Protein AF-A0A382EJ32-F1 (afdb_monomer_lite)

Sequence (129 aa):
MAKKPFINKHGFVEYPFLHDDRKQKNWWFYNLMEDHLKRRARQHVGPNFTRDDCEEDFKKILASTNLKFYVLLPSGMGMEFKLIGKYQTPELIEIEDPVPYITEKYGGGKFKVNIYHEGTFCGTENYKA

pLDDT: mean 78.9, std 16.35, range [40.0, 94.62]

Secondary structure (DSSP, 8-state):
-PPPPEE-TTS-EE-GGGG-GGGTT--HHHHHHHHHHHHHHHHHT-TT--HHHHHHHHHHHGGGEEEEEEEEEEETTEEEEEEEEEEEGGGGTT-S-HHHHHHHHH-SSEEEEEEEETTEEEEEEEEE-

Radius of gyration: 16.18 Å; chains: 1; bounding box: 35×29×49 Å

Structure (mmCIF, N/CA/C/O backbone):
data_AF-A0A382EJ32-F1
#
_entry.id   AF-A0A382EJ32-F1
#
loop_
_atom_site.group_PDB
_atom_site.id
_atom_site.type_symbol
_atom_site.label_atom_id
_atom_site.label_alt_id
_atom_site.label_comp_id
_atom_site.label_asym_id
_atom_site.label_entity_id
_atom_site.label_seq_id
_atom_site.pdbx_PDB_ins_code
_atom_site.Cartn_x
_atom_site.Cartn_y
_atom_site.Cartn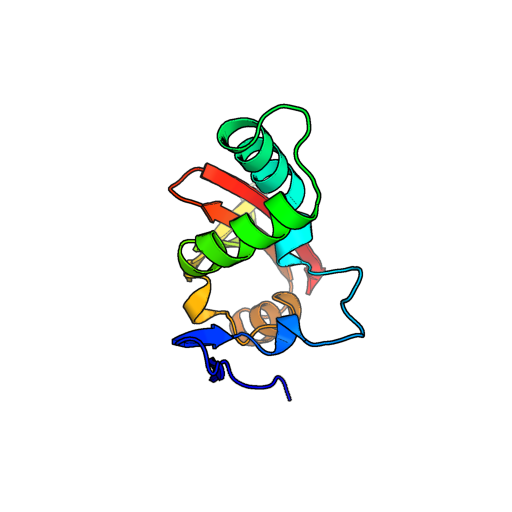_z
_atom_site.occupancy
_atom_site.B_iso_or_equiv
_atom_site.auth_seq_id
_atom_site.auth_comp_id
_atom_site.auth_asym_id
_atom_site.auth_atom_id
_atom_site.pdbx_PDB_model_num
ATOM 1 N N . MET A 1 1 ? 18.649 -9.042 7.981 1.00 41.41 1 MET A N 1
ATOM 2 C CA . MET A 1 1 ? 17.697 -10.115 7.630 1.00 41.41 1 MET A CA 1
ATOM 3 C C . MET A 1 1 ? 16.378 -9.787 8.301 1.00 41.41 1 MET A C 1
ATOM 5 O O . MET A 1 1 ? 16.355 -9.722 9.527 1.00 41.41 1 MET A O 1
ATOM 9 N N . ALA A 1 2 ? 15.339 -9.494 7.518 1.00 47.03 2 ALA A N 1
ATOM 10 C CA . ALA A 1 2 ? 13.995 -9.262 8.041 1.00 47.03 2 ALA A CA 1
ATOM 11 C C . ALA A 1 2 ? 13.488 -10.545 8.723 1.00 47.03 2 ALA A C 1
ATOM 13 O O . ALA A 1 2 ? 13.760 -11.656 8.262 1.00 47.03 2 ALA A O 1
ATOM 14 N N . LYS A 1 3 ? 12.819 -10.407 9.869 1.00 50.41 3 LYS A N 1
ATOM 15 C CA . LYS A 1 3 ? 12.246 -11.546 10.600 1.00 50.41 3 LYS A CA 1
ATOM 16 C C . LYS A 1 3 ? 10.971 -12.018 9.878 1.00 50.41 3 LYS A C 1
ATOM 18 O O . LYS A 1 3 ? 10.223 -11.194 9.357 1.00 50.41 3 LYS A O 1
ATOM 23 N N . LYS A 1 4 ? 10.703 -13.328 9.894 1.00 54.44 4 LYS A N 1
ATOM 24 C CA . LYS A 1 4 ? 9.523 -13.935 9.250 1.00 54.44 4 LYS A CA 1
ATOM 25 C C . LYS A 1 4 ? 8.229 -13.692 10.042 1.00 54.44 4 LYS A C 1
ATOM 27 O O . LYS A 1 4 ? 8.290 -13.736 11.274 1.00 54.44 4 LYS A O 1
ATOM 32 N N . PRO A 1 5 ? 7.075 -13.500 9.372 1.00 57.47 5 PRO A N 1
ATOM 33 C CA . PRO A 1 5 ? 5.761 -13.494 10.016 1.00 57.47 5 PRO A CA 1
ATOM 34 C C . PRO A 1 5 ? 5.563 -14.729 10.900 1.00 57.47 5 PRO A C 1
ATOM 36 O O . PRO A 1 5 ? 5.947 -15.833 10.509 1.00 57.47 5 PRO A O 1
ATOM 39 N N . PHE A 1 6 ? 4.970 -14.559 12.078 1.00 65.81 6 PHE A N 1
ATOM 40 C CA . PHE A 1 6 ? 4.692 -15.655 13.007 1.00 65.81 6 PHE A CA 1
ATOM 41 C C . PHE A 1 6 ? 3.283 -15.533 13.579 1.00 65.81 6 PHE A C 1
ATOM 43 O O . PHE A 1 6 ? 2.707 -14.454 13.603 1.00 65.81 6 PHE A O 1
ATOM 50 N N . ILE A 1 7 ? 2.703 -16.643 14.030 1.00 61.91 7 ILE A N 1
ATOM 51 C CA . ILE A 1 7 ? 1.408 -16.609 14.713 1.00 61.91 7 ILE A CA 1
ATOM 52 C C . ILE A 1 7 ? 1.666 -16.291 16.181 1.00 61.91 7 ILE A C 1
ATOM 54 O O . ILE A 1 7 ? 2.413 -17.008 16.852 1.00 61.91 7 ILE A O 1
ATOM 58 N N . ASN A 1 8 ? 1.076 -15.209 16.676 1.00 64.38 8 ASN A N 1
ATOM 59 C CA . ASN A 1 8 ? 1.227 -14.830 18.072 1.00 64.38 8 ASN A CA 1
ATOM 60 C C . ASN A 1 8 ? 0.388 -15.724 18.993 1.00 64.38 8 ASN A C 1
ATOM 62 O O . ASN A 1 8 ? -0.459 -16.502 18.553 1.00 64.38 8 ASN A O 1
ATOM 66 N N . LYS A 1 9 ? 0.591 -15.591 20.309 1.00 57.91 9 LYS A N 1
ATOM 67 C CA . LYS A 1 9 ? -0.131 -16.380 21.328 1.00 57.91 9 LYS A CA 1
ATOM 68 C C . LYS A 1 9 ? -1.662 -16.229 21.286 1.00 57.91 9 LYS A C 1
ATOM 70 O O . LYS A 1 9 ? -2.360 -16.980 21.957 1.00 57.91 9 LYS A O 1
ATOM 75 N N . HIS A 1 10 ? -2.170 -15.254 20.533 1.00 50.53 10 HIS A N 1
ATOM 76 C CA . HIS A 1 10 ? -3.591 -14.967 20.355 1.00 50.53 10 HIS A CA 1
ATOM 77 C C . HIS A 1 10 ? -4.145 -15.488 19.019 1.00 50.53 10 HIS A C 1
ATOM 79 O O . HIS A 1 10 ? -5.318 -15.275 18.730 1.00 50.53 10 HIS A O 1
ATOM 85 N N . GLY A 1 11 ? -3.331 -16.179 18.213 1.00 41.09 11 GLY A N 1
ATOM 86 C CA . GLY A 1 11 ? -3.755 -16.765 16.941 1.00 41.09 11 GLY A CA 1
ATOM 87 C C . GLY A 1 11 ? -3.755 -15.795 15.757 1.00 41.09 11 GLY A C 1
ATOM 88 O O . GLY A 1 11 ? -4.218 -16.166 14.682 1.00 41.09 11 GLY A O 1
ATOM 89 N N . PHE A 1 12 ? -3.227 -14.577 15.917 1.00 47.66 12 PHE A N 1
ATOM 90 C CA . PHE A 1 12 ? -3.108 -13.610 14.825 1.00 47.66 12 PHE A CA 1
ATOM 91 C C . PHE A 1 12 ? -1.748 -13.719 14.140 1.00 47.66 12 PHE A C 1
ATOM 93 O O . PHE A 1 12 ? -0.736 -13.974 14.794 1.00 47.66 12 PHE A O 1
ATOM 100 N N . VAL A 1 13 ? -1.722 -13.488 12.824 1.00 52.75 13 VAL A N 1
ATOM 101 C CA . VAL A 1 13 ? -0.464 -13.325 12.090 1.00 52.75 13 VAL A CA 1
ATOM 102 C C . VAL A 1 13 ? 0.171 -12.011 12.530 1.00 52.75 13 VAL A C 1
ATOM 104 O O . VAL A 1 13 ? -0.378 -10.931 12.324 1.00 52.75 13 VAL A O 1
ATOM 107 N N . GLU A 1 14 ? 1.323 -12.126 13.168 1.00 54.72 14 GLU A N 1
ATOM 108 C CA . GLU A 1 14 ? 2.115 -11.036 13.694 1.00 54.72 14 GLU A CA 1
ATOM 109 C C . GLU A 1 14 ? 3.336 -10.847 12.799 1.00 54.72 14 GLU A C 1
ATOM 111 O O . GLU A 1 14 ? 4.122 -11.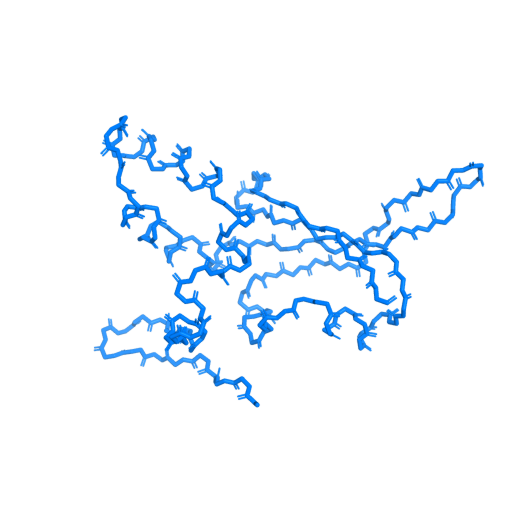762 12.531 1.00 54.72 14 GLU A O 1
ATOM 116 N N . TYR A 1 15 ? 3.448 -9.639 12.262 1.00 58.56 15 TYR A N 1
ATOM 117 C CA . TYR A 1 15 ? 4.487 -9.293 11.315 1.00 58.56 15 TYR A CA 1
ATOM 118 C C . TYR A 1 15 ? 5.643 -8.620 12.055 1.00 58.56 15 TYR A C 1
ATOM 120 O O . TYR A 1 15 ? 5.430 -7.604 12.707 1.00 58.56 15 TYR A O 1
ATOM 128 N N . PRO A 1 16 ? 6.883 -9.125 11.975 1.00 53.69 16 PRO A N 1
ATOM 129 C CA . PRO A 1 16 ? 7.977 -8.618 12.800 1.00 53.69 16 PRO A CA 1
ATOM 130 C C . PRO A 1 16 ? 8.350 -7.154 12.586 1.00 53.69 16 PRO A C 1
ATOM 132 O O . PRO A 1 16 ? 8.912 -6.543 13.491 1.00 53.69 16 PRO A O 1
ATOM 135 N N . PHE A 1 17 ? 8.018 -6.574 11.429 1.00 52.91 17 PHE A N 1
ATOM 136 C CA . PHE A 1 17 ? 8.159 -5.134 11.212 1.00 52.91 17 PHE A CA 1
ATOM 137 C C . PHE A 1 17 ? 7.213 -4.299 12.093 1.00 52.91 17 PHE A C 1
ATOM 139 O O . PHE A 1 17 ? 7.476 -3.114 12.282 1.00 52.91 17 PHE A O 1
ATOM 146 N N . LEU A 1 18 ? 6.157 -4.897 12.662 1.00 49.19 18 LEU A N 1
ATOM 147 C CA . LEU A 1 18 ? 5.259 -4.262 13.635 1.00 49.19 18 LEU A CA 1
ATOM 148 C C . LEU A 1 18 ? 5.921 -4.058 15.010 1.00 49.19 18 LEU A C 1
ATOM 150 O O . LEU A 1 18 ? 5.404 -3.281 15.805 1.00 49.19 18 LEU A O 1
ATOM 154 N N . HIS A 1 19 ? 7.052 -4.722 15.289 1.00 50.00 19 HIS A N 1
ATOM 155 C CA . HIS A 1 19 ? 7.768 -4.665 16.576 1.00 50.00 19 HIS A CA 1
ATOM 156 C C . HIS A 1 19 ? 9.165 -4.037 16.478 1.00 50.00 19 HIS A C 1
ATOM 158 O O . HIS A 1 19 ? 9.970 -4.183 17.396 1.00 50.00 19 HIS A O 1
ATOM 164 N N . ASP A 1 20 ? 9.504 -3.394 15.357 1.00 49.34 20 ASP A N 1
ATOM 165 C CA . ASP A 1 20 ? 10.786 -2.699 15.225 1.00 49.34 20 ASP A CA 1
ATOM 166 C C . ASP A 1 20 ? 10.685 -1.287 15.820 1.00 49.34 20 ASP A C 1
ATOM 168 O O . ASP A 1 20 ? 10.058 -0.395 15.243 1.00 49.34 20 ASP A O 1
ATOM 172 N N . ASP A 1 21 ? 11.346 -1.068 16.957 1.00 45.25 21 ASP A N 1
ATOM 173 C CA . ASP A 1 21 ? 11.355 0.216 17.667 1.00 45.25 21 ASP A CA 1
ATOM 174 C C . ASP A 1 21 ? 11.974 1.363 16.850 1.00 45.25 21 ASP A C 1
ATOM 176 O O . ASP A 1 21 ? 11.656 2.534 17.066 1.00 45.25 21 ASP A O 1
ATOM 180 N N . ARG A 1 22 ? 12.794 1.054 15.834 1.00 42.56 22 ARG A N 1
ATOM 181 C CA . ARG A 1 22 ? 13.334 2.056 14.893 1.00 42.56 22 ARG A CA 1
ATOM 182 C C . ARG A 1 22 ? 12.256 2.619 13.962 1.00 42.56 22 ARG A C 1
ATOM 184 O O . ARG A 1 22 ? 12.482 3.634 13.306 1.00 42.56 22 ARG A O 1
ATOM 191 N N . LYS A 1 23 ? 11.087 1.970 13.902 1.00 46.66 23 LYS A N 1
ATOM 192 C CA . LYS A 1 23 ? 9.948 2.293 13.031 1.00 46.66 23 LYS A CA 1
ATOM 193 C C . LYS A 1 23 ? 8.751 2.885 13.779 1.00 46.66 23 LYS A C 1
ATOM 195 O O . LYS A 1 23 ? 7.735 3.130 13.134 1.00 46.66 23 LYS A O 1
ATOM 200 N N . GLN A 1 24 ? 8.879 3.224 15.071 1.00 41.25 24 GLN A N 1
ATOM 201 C CA . GLN A 1 24 ? 7.825 3.875 15.880 1.00 41.25 24 GLN A CA 1
ATOM 202 C C . GLN A 1 24 ? 7.244 5.172 15.262 1.00 41.25 24 GLN A C 1
ATOM 204 O O . GLN A 1 24 ? 6.216 5.671 15.720 1.00 41.25 24 GLN A O 1
ATOM 209 N N . LYS A 1 25 ? 7.868 5.727 14.210 1.00 40.00 25 LYS A N 1
ATOM 210 C CA . LYS A 1 25 ? 7.386 6.915 13.486 1.00 40.00 25 LYS A CA 1
ATOM 211 C C . LYS A 1 25 ? 7.132 6.749 11.983 1.00 40.00 25 LYS A C 1
ATOM 213 O O . LYS A 1 25 ? 6.541 7.655 11.417 1.00 40.00 25 LYS A O 1
ATOM 218 N N . ASN A 1 26 ? 7.549 5.662 11.328 1.00 44.34 26 ASN A N 1
ATOM 219 C CA . ASN A 1 26 ? 7.470 5.549 9.862 1.00 44.34 26 ASN A CA 1
ATOM 220 C C . ASN A 1 26 ? 7.209 4.108 9.412 1.00 44.34 26 ASN A C 1
ATOM 222 O O . ASN A 1 26 ? 8.104 3.392 8.962 1.00 44.34 26 ASN A O 1
ATOM 226 N N . TRP A 1 27 ? 5.956 3.678 9.508 1.00 65.31 27 TRP A N 1
ATOM 227 C CA . TRP A 1 27 ? 5.472 2.557 8.712 1.00 65.31 27 TRP A CA 1
ATOM 228 C C . TRP A 1 27 ? 5.169 3.111 7.323 1.00 65.31 27 TRP A C 1
ATOM 230 O O . TRP A 1 27 ? 4.126 3.728 7.147 1.00 65.31 27 TRP A O 1
ATOM 240 N N . TRP A 1 28 ? 6.066 2.937 6.347 1.00 70.94 28 TRP A N 1
ATOM 241 C CA . TRP A 1 28 ? 5.862 3.484 4.995 1.00 70.94 28 TRP A CA 1
ATOM 242 C C . TRP A 1 28 ? 4.475 3.100 4.450 1.00 70.94 28 TRP A C 1
ATOM 244 O O . TRP A 1 28 ? 3.720 3.966 4.028 1.00 70.94 28 TRP A O 1
ATOM 254 N N . PHE A 1 29 ? 4.069 1.837 4.614 1.00 79.69 29 PHE A N 1
ATOM 255 C CA . PHE A 1 29 ? 2.765 1.344 4.169 1.00 79.69 29 PHE A CA 1
ATOM 256 C C . PHE A 1 29 ? 1.583 2.000 4.902 1.00 79.69 29 PHE A C 1
ATOM 258 O O . PHE A 1 29 ? 0.603 2.383 4.270 1.00 79.69 29 PHE A O 1
ATOM 265 N N . TYR A 1 30 ? 1.679 2.185 6.223 1.00 83.19 30 TYR A N 1
ATOM 266 C CA . TYR A 1 30 ?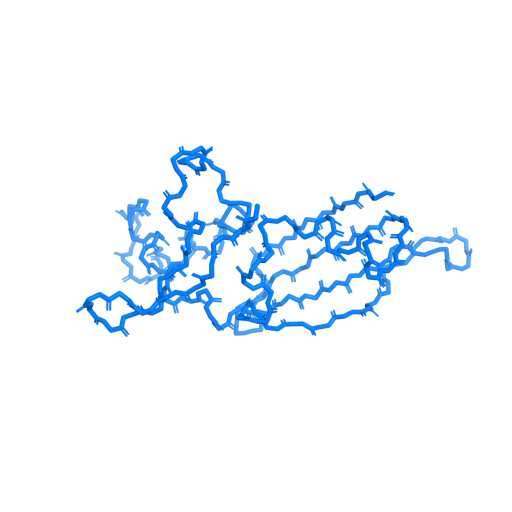 0.653 2.891 7.002 1.00 83.19 30 TYR A CA 1
ATOM 267 C C . TYR A 1 30 ? 0.580 4.365 6.623 1.00 83.19 30 TYR A C 1
ATOM 269 O O . TYR A 1 30 ? -0.510 4.880 6.417 1.00 83.19 30 TYR A O 1
ATOM 277 N N . ASN A 1 31 ? 1.730 5.027 6.490 1.00 81.50 31 ASN A N 1
ATOM 278 C CA . ASN A 1 31 ? 1.819 6.434 6.118 1.00 81.50 31 ASN A CA 1
ATOM 279 C C . ASN A 1 31 ? 1.170 6.665 4.750 1.00 81.50 31 ASN A C 1
ATOM 281 O O . ASN A 1 31 ? 0.412 7.613 4.579 1.00 81.50 31 ASN A O 1
ATOM 285 N N . LEU A 1 32 ? 1.396 5.760 3.793 1.00 85.00 32 LEU A N 1
ATOM 286 C CA . LEU A 1 32 ? 0.723 5.815 2.498 1.00 85.00 32 LEU A CA 1
ATOM 287 C C . LEU A 1 32 ? -0.786 5.595 2.600 1.00 85.00 32 LEU A C 1
ATOM 289 O O . LEU A 1 32 ? -1.523 6.126 1.779 1.00 85.00 32 LEU A O 1
ATOM 293 N N . MET A 1 33 ? -1.246 4.821 3.581 1.00 89.62 33 MET A N 1
ATOM 294 C CA . MET A 1 33 ? -2.663 4.542 3.808 1.00 89.62 33 MET A CA 1
ATOM 295 C C . MET A 1 33 ? -3.332 5.502 4.800 1.00 89.62 33 MET A C 1
ATOM 297 O O . MET A 1 33 ? -4.528 5.351 5.048 1.00 89.62 33 MET A O 1
ATOM 301 N N . GLU A 1 34 ? -2.615 6.472 5.370 1.00 89.44 34 GLU A N 1
ATOM 302 C CA . GLU A 1 34 ? -3.077 7.235 6.533 1.00 89.44 34 GLU A CA 1
ATOM 303 C C . GLU A 1 34 ? -4.410 7.948 6.263 1.00 89.44 34 GLU A C 1
ATOM 305 O O . GLU A 1 34 ? -5.341 7.856 7.062 1.00 89.44 34 GLU A O 1
ATOM 310 N N . ASP A 1 35 ? -4.552 8.592 5.104 1.00 91.12 35 ASP A N 1
ATOM 311 C CA . ASP A 1 35 ? -5.792 9.275 4.720 1.00 91.12 35 ASP A CA 1
ATOM 312 C C . ASP A 1 35 ? -6.965 8.302 4.543 1.00 91.12 35 ASP A C 1
ATOM 314 O O . ASP A 1 35 ? -8.104 8.591 4.927 1.00 91.12 35 ASP A O 1
ATOM 318 N N . HIS A 1 36 ? -6.693 7.114 3.997 1.00 94.50 36 HIS A N 1
ATOM 319 C CA . HIS A 1 36 ? -7.694 6.059 3.859 1.00 94.50 36 HIS A CA 1
ATOM 320 C C . HIS A 1 36 ? -8.135 5.524 5.223 1.00 94.50 36 HIS A C 1
ATOM 322 O O . HIS A 1 36 ? -9.336 5.367 5.450 1.00 94.50 36 HIS A O 1
ATOM 328 N N . LEU A 1 37 ? -7.191 5.312 6.140 1.00 93.38 37 LEU A N 1
ATOM 329 C CA . LEU A 1 37 ? -7.453 4.864 7.508 1.00 93.38 37 LEU A CA 1
ATOM 330 C C . LEU A 1 37 ? -8.240 5.911 8.297 1.00 93.38 37 LEU A C 1
ATOM 332 O O . LEU A 1 37 ? -9.267 5.580 8.876 1.00 93.38 37 LEU A O 1
ATOM 336 N N . LYS A 1 38 ? -7.854 7.191 8.238 1.00 93.12 38 LYS A N 1
ATOM 337 C CA . LYS A 1 38 ? -8.600 8.296 8.867 1.00 93.12 38 LYS A CA 1
ATOM 338 C C . LYS A 1 38 ? -10.038 8.370 8.362 1.00 93.12 38 LYS A C 1
ATOM 340 O O . LYS A 1 38 ? -10.967 8.580 9.142 1.00 93.12 38 LYS A O 1
ATOM 345 N N . ARG A 1 39 ? -10.246 8.191 7.054 1.00 93.88 39 ARG A N 1
ATOM 346 C CA . ARG A 1 39 ? -11.588 8.176 6.456 1.00 93.88 39 ARG A CA 1
ATOM 347 C C . ARG A 1 39 ? -12.422 7.006 6.974 1.00 93.88 39 ARG A C 1
ATOM 349 O O . ARG A 1 39 ? -13.586 7.210 7.307 1.00 93.88 39 ARG A O 1
ATOM 356 N N . ARG A 1 40 ? -11.836 5.811 7.063 1.00 94.12 40 ARG A N 1
ATOM 357 C CA . ARG A 1 40 ? -12.499 4.617 7.606 1.00 94.12 40 ARG A CA 1
ATOM 358 C C . ARG A 1 40 ? -12.790 4.752 9.097 1.00 94.12 40 ARG A C 1
ATOM 360 O O . ARG A 1 40 ? -13.925 4.538 9.508 1.00 94.12 40 ARG A O 1
ATOM 367 N N . ALA A 1 41 ? -11.822 5.199 9.889 1.00 93.62 41 ALA A N 1
ATOM 368 C CA . ALA A 1 41 ? -11.988 5.447 11.316 1.00 93.62 41 ALA A CA 1
ATOM 369 C C . ALA A 1 41 ? -13.108 6.465 11.575 1.00 93.62 41 ALA A C 1
ATOM 371 O O . ALA A 1 41 ? -13.997 6.217 12.385 1.00 93.62 41 ALA A O 1
ATOM 372 N N . ARG A 1 42 ? -13.169 7.551 10.793 1.00 94.62 42 ARG A N 1
ATOM 373 C CA . ARG A 1 42 ? -14.276 8.514 10.868 1.00 94.62 42 ARG A CA 1
ATOM 374 C C . ARG A 1 42 ? -15.642 7.895 10.555 1.00 94.62 42 ARG A C 1
ATOM 376 O O . ARG A 1 42 ? -16.632 8.320 11.139 1.00 94.62 42 ARG A O 1
ATOM 383 N N . GLN A 1 43 ? -15.711 6.928 9.641 1.00 93.00 43 GLN A N 1
ATOM 384 C CA . GLN A 1 43 ? -16.955 6.233 9.293 1.00 93.00 43 GLN A CA 1
ATOM 385 C C . GLN A 1 43 ? -17.383 5.211 10.354 1.00 93.00 43 GLN A C 1
ATOM 387 O O . GLN A 1 43 ? -18.576 5.069 10.600 1.00 93.00 43 GLN A O 1
ATOM 392 N N . HIS A 1 44 ? -16.432 4.508 10.972 1.00 92.19 44 HIS A N 1
ATOM 393 C CA . HIS A 1 44 ? -16.715 3.439 11.934 1.00 92.19 44 HIS A CA 1
ATOM 394 C C . HIS A 1 44 ? -16.869 3.935 13.379 1.00 92.19 44 HIS A C 1
ATOM 396 O O . HIS A 1 44 ? -17.738 3.450 14.096 1.00 92.19 44 HIS A O 1
ATOM 402 N N . VAL A 1 45 ? -16.037 4.892 13.797 1.00 93.94 45 VAL A N 1
ATOM 403 C CA . VAL A 1 45 ? -15.949 5.403 15.179 1.00 93.94 45 VAL A CA 1
ATOM 404 C C . VAL A 1 45 ? -16.588 6.790 15.309 1.00 93.94 45 VAL A C 1
ATOM 406 O O . VAL A 1 45 ? -17.114 7.144 16.362 1.00 93.94 45 VAL A O 1
ATOM 409 N N . GLY A 1 46 ? -16.588 7.581 14.232 1.00 93.19 46 GLY A N 1
ATOM 410 C CA . GLY A 1 46 ? -17.107 8.949 14.217 1.00 93.19 46 GLY A CA 1
ATOM 411 C C . GLY A 1 46 ? -16.005 10.020 14.230 1.00 93.19 46 GLY A C 1
ATOM 412 O O . GLY A 1 46 ? -14.825 9.719 14.060 1.00 93.19 46 GLY A O 1
ATOM 413 N N . PRO A 1 47 ? -16.357 11.308 14.395 1.00 92.88 47 PRO A N 1
ATOM 414 C CA . PRO A 1 47 ? -15.417 12.425 14.246 1.00 92.88 47 PRO A CA 1
ATOM 415 C C . PRO A 1 47 ? -14.301 12.468 15.301 1.00 92.88 47 PRO A C 1
ATOM 417 O O . PRO A 1 47 ? -13.265 13.069 15.033 1.00 92.88 47 PRO A O 1
ATOM 420 N N . ASN A 1 48 ? -14.490 11.815 16.451 1.00 94.44 48 ASN A N 1
ATOM 421 C CA . ASN A 1 48 ? -13.535 11.778 17.566 1.00 94.44 48 ASN A CA 1
ATOM 422 C C . ASN A 1 48 ? -12.613 10.548 17.527 1.00 94.44 48 ASN A C 1
ATOM 424 O O . ASN A 1 48 ? -12.112 10.133 18.569 1.00 94.44 48 ASN A O 1
ATOM 428 N N . PHE A 1 49 ? -12.431 9.937 16.352 1.00 94.50 49 PHE A N 1
ATOM 429 C CA . PHE A 1 49 ? -11.538 8.793 16.204 1.00 94.50 49 PHE A CA 1
ATOM 430 C C . PHE A 1 49 ? -10.114 9.137 16.663 1.00 94.50 49 PHE A C 1
ATOM 432 O O . PHE A 1 49 ? -9.621 10.255 16.488 1.00 94.50 49 PHE A O 1
ATOM 439 N N . THR A 1 50 ? -9.449 8.148 17.237 1.00 92.50 50 THR A N 1
ATOM 440 C CA . THR A 1 50 ? -8.084 8.234 17.738 1.00 92.50 50 THR A CA 1
ATOM 441 C C . THR A 1 50 ? -7.099 7.619 16.748 1.00 92.50 50 THR A C 1
ATOM 443 O O . THR A 1 50 ? -7.463 6.988 15.751 1.00 92.50 50 THR A O 1
ATOM 446 N N . ARG A 1 51 ? -5.807 7.809 17.017 1.00 86.94 51 ARG A N 1
ATOM 447 C CA . ARG A 1 51 ? -4.759 7.118 16.267 1.00 86.94 51 ARG A CA 1
ATOM 448 C C . ARG A 1 51 ? -4.843 5.602 16.458 1.00 86.94 51 ARG A C 1
ATOM 450 O O . ARG A 1 51 ? -4.691 4.878 15.480 1.00 86.94 51 ARG A O 1
ATOM 457 N N . ASP A 1 52 ? -5.138 5.149 17.671 1.00 88.50 52 ASP A N 1
ATOM 458 C CA . ASP A 1 52 ? -5.234 3.724 17.994 1.00 88.50 52 ASP A CA 1
ATOM 459 C C . ASP A 1 52 ? -6.343 3.049 17.174 1.00 88.50 52 ASP A C 1
ATOM 461 O O . ASP A 1 52 ? -6.130 1.963 16.640 1.00 88.50 52 ASP A O 1
ATOM 465 N N . ASP A 1 53 ? -7.466 3.739 16.939 1.00 90.31 53 ASP A N 1
ATOM 466 C CA . ASP A 1 53 ? -8.533 3.253 16.049 1.00 90.31 53 ASP A CA 1
ATOM 467 C C . ASP A 1 53 ? -8.035 3.018 14.612 1.00 90.31 53 ASP A C 1
ATOM 469 O O . ASP A 1 53 ? -8.396 2.032 13.965 1.00 90.31 53 ASP A O 1
ATOM 473 N N . CYS A 1 54 ? -7.181 3.912 14.101 1.00 90.19 54 CYS A N 1
ATOM 474 C CA . CYS A 1 54 ? -6.578 3.767 12.775 1.00 90.19 54 CYS A CA 1
ATOM 475 C C . CYS A 1 54 ? -5.571 2.611 12.735 1.00 90.19 54 CYS A C 1
ATOM 477 O O . CYS A 1 54 ? -5.514 1.880 11.747 1.00 90.19 54 CYS A O 1
ATOM 479 N N . GLU A 1 55 ? -4.779 2.430 13.794 1.00 88.19 55 GLU A N 1
ATOM 480 C CA . GLU A 1 55 ? -3.811 1.334 13.901 1.00 88.19 55 GLU A CA 1
ATOM 481 C C . GLU A 1 55 ? -4.503 -0.031 14.027 1.00 88.19 55 GLU A C 1
ATOM 483 O O . GLU A 1 55 ? -4.069 -1.010 13.412 1.00 88.19 55 GLU A O 1
ATOM 488 N N . GLU A 1 56 ? -5.603 -0.112 14.773 1.00 87.00 56 GLU A N 1
ATOM 489 C CA . GLU A 1 56 ? -6.433 -1.312 14.838 1.00 87.00 56 GLU A CA 1
ATOM 490 C C . GLU A 1 56 ? -7.081 -1.646 13.495 1.00 87.00 56 GLU A C 1
ATOM 492 O O . GLU A 1 56 ? -7.065 -2.807 13.079 1.00 87.00 56 GLU A O 1
ATOM 497 N N . ASP A 1 57 ? -7.650 -0.652 12.809 1.00 90.00 57 ASP A N 1
A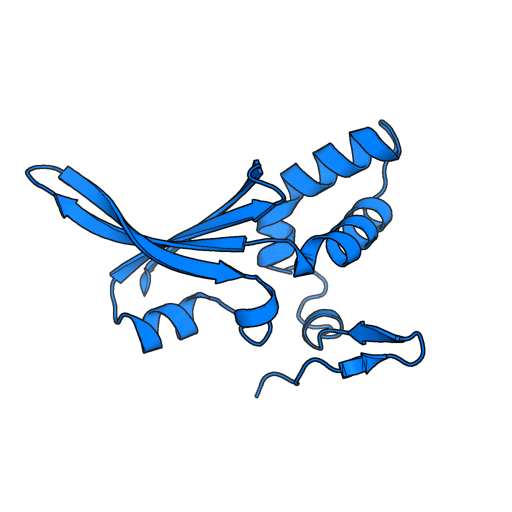TOM 498 C CA . ASP A 1 57 ? -8.243 -0.854 11.486 1.00 90.00 57 ASP A CA 1
ATOM 499 C C . ASP A 1 57 ? -7.177 -1.283 10.472 1.00 90.00 57 ASP A C 1
ATOM 501 O O . ASP A 1 57 ? -7.377 -2.248 9.734 1.00 90.00 57 ASP A O 1
ATOM 505 N N . PHE A 1 58 ? -5.994 -0.666 10.511 1.00 88.69 58 PHE A N 1
ATOM 506 C CA . PHE A 1 58 ? -4.864 -1.054 9.674 1.00 88.69 58 PHE A CA 1
ATOM 507 C C . PHE A 1 58 ? -4.495 -2.531 9.840 1.00 88.69 58 PHE A C 1
ATOM 509 O O . PHE A 1 58 ? -4.382 -3.243 8.843 1.00 88.69 58 PHE A O 1
ATOM 516 N N . LYS A 1 59 ? -4.372 -3.025 11.080 1.00 85.00 59 LYS A N 1
ATOM 517 C CA . LYS A 1 59 ? -4.073 -4.445 11.352 1.00 85.00 59 LYS A CA 1
ATOM 518 C C . LYS A 1 59 ? -5.131 -5.385 10.767 1.00 85.00 59 LYS A C 1
ATOM 520 O O . LYS A 1 59 ? -4.783 -6.468 10.305 1.00 85.00 59 LYS A O 1
ATOM 525 N N . LYS A 1 60 ? -6.404 -4.974 10.761 1.00 88.19 60 LYS A N 1
ATOM 526 C CA . LYS A 1 60 ? -7.522 -5.763 10.215 1.00 88.19 60 LYS A CA 1
ATOM 527 C C . LYS A 1 60 ? -7.496 -5.811 8.687 1.00 88.19 60 LYS A C 1
ATOM 529 O O . LYS A 1 60 ? -7.759 -6.863 8.112 1.00 88.19 60 LYS A O 1
ATOM 534 N N . ILE A 1 61 ? -7.171 -4.694 8.034 1.00 89.88 61 ILE A N 1
ATOM 535 C CA . ILE A 1 61 ? -7.254 -4.580 6.570 1.00 89.88 61 ILE A CA 1
ATOM 536 C C . ILE A 1 61 ? -5.949 -4.884 5.838 1.00 89.88 61 ILE A C 1
ATOM 538 O O . ILE A 1 61 ? -5.956 -5.067 4.625 1.00 89.88 61 ILE A O 1
ATOM 542 N N . LEU A 1 62 ? -4.814 -4.939 6.537 1.00 86.12 62 LEU A N 1
ATOM 543 C CA . LEU A 1 62 ? -3.504 -5.073 5.899 1.00 86.12 62 LEU A CA 1
ATOM 544 C C . LEU A 1 62 ? -3.447 -6.266 4.933 1.00 86.12 62 LEU A C 1
ATOM 546 O O . LEU A 1 62 ? -3.038 -6.109 3.784 1.00 86.12 62 LEU A O 1
ATOM 550 N N . ALA A 1 63 ? -3.922 -7.436 5.359 1.00 85.31 63 ALA A N 1
ATOM 551 C CA . ALA A 1 63 ? -3.879 -8.655 4.553 1.00 85.31 63 ALA A CA 1
ATOM 552 C C . ALA A 1 63 ? -4.801 -8.629 3.316 1.00 85.31 63 ALA A C 1
ATOM 554 O O . ALA A 1 63 ? -4.545 -9.361 2.364 1.00 85.31 63 ALA A O 1
ATOM 555 N N . SER A 1 64 ? -5.846 -7.792 3.299 1.00 89.69 64 SER A N 1
ATOM 556 C CA . SER A 1 64 ? -6.772 -7.658 2.161 1.00 89.69 64 SER A CA 1
ATOM 557 C C . SER A 1 64 ? -6.350 -6.576 1.160 1.00 89.69 64 SER A C 1
ATOM 559 O O . SER A 1 64 ? -6.985 -6.403 0.113 1.00 89.69 64 SER A O 1
ATOM 561 N N . THR A 1 65 ? -5.277 -5.835 1.450 1.00 90.62 65 THR A N 1
ATOM 562 C CA . THR A 1 65 ? -4.747 -4.840 0.517 1.00 90.62 65 THR A CA 1
ATOM 563 C C . THR A 1 65 ? -4.000 -5.486 -0.651 1.00 90.62 65 THR A C 1
ATOM 565 O O . THR A 1 65 ? -3.464 -6.593 -0.567 1.00 90.62 65 THR A O 1
ATOM 568 N N . ASN A 1 66 ? -3.988 -4.785 -1.783 1.00 91.88 66 ASN A N 1
ATOM 569 C CA . ASN A 1 66 ? -3.250 -5.179 -2.975 1.00 91.88 66 ASN A CA 1
ATOM 570 C C . ASN A 1 66 ? -2.409 -4.021 -3.511 1.00 91.88 66 ASN A C 1
ATOM 572 O O . ASN A 1 66 ? -2.804 -2.856 -3.448 1.00 91.88 66 ASN A O 1
ATOM 576 N N . LEU A 1 67 ? -1.244 -4.367 -4.049 1.00 89.94 67 LEU A N 1
ATOM 577 C CA . LEU A 1 67 ? -0.274 -3.444 -4.607 1.00 89.94 67 LEU A CA 1
ATOM 578 C C . LEU A 1 67 ? -0.234 -3.589 -6.125 1.00 89.94 67 LEU A C 1
ATOM 580 O O . LEU A 1 67 ? -0.246 -4.694 -6.675 1.00 89.94 67 LEU A O 1
ATOM 584 N N . LYS A 1 68 ? -0.124 -2.458 -6.814 1.00 91.94 68 LYS A N 1
ATOM 585 C CA . LYS A 1 68 ? 0.164 -2.401 -8.248 1.00 91.94 68 LYS A CA 1
ATOM 586 C C . LYS A 1 68 ? 1.455 -1.633 -8.471 1.00 91.94 68 LYS A C 1
ATOM 588 O O . LYS A 1 68 ? 1.544 -0.475 -8.070 1.00 91.94 68 LYS A O 1
ATOM 593 N N . PHE A 1 69 ? 2.417 -2.272 -9.130 1.00 90.06 69 PHE A N 1
ATOM 594 C CA . PHE A 1 69 ? 3.702 -1.676 -9.486 1.00 90.06 69 PHE A CA 1
ATOM 595 C C . PHE A 1 69 ? 3.676 -1.227 -10.936 1.00 90.06 69 PHE A C 1
ATOM 597 O O . PHE A 1 69 ? 3.255 -1.972 -11.824 1.00 90.06 69 PHE A O 1
ATOM 604 N N . TYR A 1 70 ? 4.176 -0.026 -11.172 1.00 91.88 70 TYR A N 1
ATOM 605 C CA . TYR A 1 70 ? 4.286 0.586 -12.481 1.00 91.88 70 TYR A CA 1
ATOM 606 C C . TYR A 1 70 ? 5.721 1.036 -12.722 1.00 91.88 70 TYR A C 1
ATOM 608 O O . TYR A 1 70 ? 6.393 1.488 -11.797 1.00 91.88 70 TYR A O 1
ATOM 616 N N . VAL A 1 71 ? 6.157 0.979 -13.975 1.00 92.25 71 VAL A N 1
ATOM 617 C CA . VAL A 1 71 ? 7.402 1.590 -14.450 1.00 92.25 71 VAL A CA 1
ATOM 618 C C . VAL A 1 71 ? 7.067 2.777 -15.342 1.00 92.25 71 VAL A C 1
ATOM 620 O O . VAL A 1 71 ? 6.141 2.709 -16.151 1.00 92.25 71 VAL A O 1
ATOM 623 N N . LEU A 1 72 ? 7.799 3.874 -15.189 1.00 91.56 72 LEU A N 1
ATOM 624 C CA . LEU A 1 72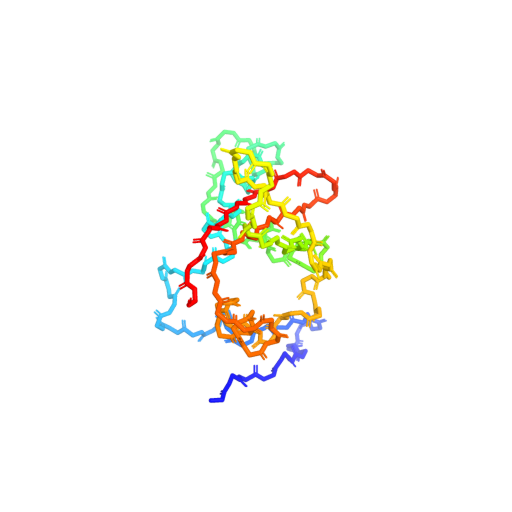 ? 7.695 5.033 -16.062 1.00 91.56 72 LEU A CA 1
ATOM 625 C C . LEU A 1 72 ? 8.587 4.820 -17.286 1.00 91.56 72 LEU A C 1
ATOM 627 O O . LEU A 1 72 ? 9.812 4.780 -17.165 1.00 91.56 72 LEU A O 1
ATOM 631 N N . LEU A 1 73 ? 7.977 4.719 -18.462 1.00 89.88 73 LEU A N 1
ATOM 632 C CA . LEU A 1 73 ? 8.676 4.513 -19.729 1.00 89.88 73 LEU A CA 1
ATOM 633 C C . LEU A 1 73 ? 8.372 5.647 -20.711 1.00 89.88 73 LEU A C 1
ATOM 635 O O . LEU A 1 73 ? 7.279 6.216 -20.660 1.00 89.88 73 LEU A O 1
ATOM 639 N N . PRO A 1 74 ? 9.301 5.969 -21.625 1.00 89.62 74 PRO A N 1
ATOM 640 C CA . PRO A 1 74 ? 8.997 6.821 -22.766 1.00 89.62 74 PRO A CA 1
ATOM 641 C C . PRO A 1 74 ? 7.875 6.208 -23.615 1.00 89.62 74 PRO A C 1
ATOM 643 O O . PRO A 1 74 ? 7.887 5.010 -23.907 1.00 89.62 74 PRO A O 1
ATOM 646 N N . SER A 1 75 ? 6.906 7.029 -24.010 1.00 88.06 75 SER A N 1
ATOM 647 C CA . SER A 1 75 ? 5.773 6.637 -24.853 1.00 88.06 75 SER A CA 1
ATOM 648 C C . SER A 1 75 ? 5.453 7.795 -25.802 1.00 88.06 75 SER A C 1
ATOM 650 O O . SER A 1 75 ? 4.927 8.832 -25.392 1.00 88.06 75 SER A O 1
ATOM 652 N N . GLY A 1 76 ? 5.855 7.661 -27.072 1.00 88.38 76 GLY A N 1
ATOM 653 C CA . GLY A 1 76 ? 5.782 8.746 -28.057 1.00 88.38 76 GLY A CA 1
ATOM 654 C C . GLY A 1 76 ? 6.613 9.964 -27.636 1.00 88.38 76 GLY A C 1
ATOM 655 O O . GLY A 1 76 ? 7.800 9.834 -27.350 1.00 88.38 76 GLY A O 1
ATOM 656 N N . MET A 1 77 ? 5.980 11.142 -27.579 1.00 90.19 77 MET A N 1
ATOM 657 C CA . MET A 1 77 ? 6.610 12.387 -27.103 1.00 90.19 77 MET A CA 1
ATOM 658 C C . MET A 1 77 ? 6.508 12.595 -25.578 1.00 90.19 77 MET A C 1
ATOM 660 O O . MET A 1 77 ? 6.854 13.667 -25.086 1.00 90.19 77 MET A O 1
ATOM 664 N N . GLY A 1 78 ? 6.005 11.612 -24.823 1.00 88.62 78 GLY A N 1
ATOM 665 C CA . GLY A 1 78 ? 5.755 11.732 -23.386 1.00 88.62 78 GLY A CA 1
ATOM 666 C C . GLY A 1 78 ? 6.298 10.568 -22.562 1.00 88.62 78 GLY A C 1
ATOM 667 O O . GLY A 1 78 ? 7.057 9.726 -23.041 1.00 88.62 78 GLY A O 1
ATOM 668 N N . MET A 1 79 ? 5.883 10.528 -21.296 1.00 89.31 79 MET A N 1
ATOM 669 C CA . MET A 1 79 ? 6.177 9.439 -20.367 1.00 89.31 79 MET A CA 1
ATOM 670 C C . MET A 1 79 ? 4.869 8.784 -19.923 1.00 89.31 79 MET A C 1
ATOM 672 O O . MET A 1 79 ? 3.883 9.474 -19.672 1.00 89.31 79 MET A O 1
ATOM 676 N N . GLU A 1 80 ? 4.871 7.464 -19.782 1.00 91.56 80 GLU A N 1
ATOM 677 C CA . GLU A 1 80 ? 3.701 6.678 -19.397 1.00 91.56 80 GLU A CA 1
ATOM 678 C C . GLU A 1 80 ? 4.060 5.684 -18.291 1.00 91.56 80 GLU A C 1
ATOM 680 O O . GLU A 1 80 ? 5.096 5.019 -18.346 1.00 91.56 80 GLU A O 1
ATOM 685 N N . PHE A 1 81 ? 3.190 5.563 -17.286 1.00 91.12 81 PHE A N 1
ATOM 686 C CA . PHE A 1 81 ? 3.297 4.511 -16.279 1.00 91.12 81 PHE A CA 1
ATOM 687 C C . PHE A 1 81 ? 2.668 3.221 -16.802 1.00 91.12 81 PHE A C 1
ATOM 689 O O . PHE A 1 81 ? 1.445 3.113 -16.886 1.00 91.12 81 PHE A O 1
ATOM 696 N N . LYS A 1 82 ? 3.494 2.215 -17.093 1.00 92.31 82 LYS A N 1
ATOM 697 C CA . LYS A 1 82 ? 3.033 0.883 -17.499 1.00 92.31 82 LYS A CA 1
ATOM 698 C C . LYS A 1 82 ? 3.030 -0.066 -16.312 1.00 92.31 82 LYS A C 1
ATOM 700 O O . LYS A 1 82 ? 3.995 -0.117 -15.555 1.00 92.31 82 LYS A O 1
ATOM 705 N N . LEU A 1 83 ? 1.938 -0.806 -16.143 1.00 93.31 83 LEU A N 1
ATOM 706 C CA . LEU A 1 83 ? 1.791 -1.793 -15.074 1.00 93.31 83 LEU A CA 1
ATOM 707 C C . LEU A 1 83 ? 2.745 -2.973 -15.310 1.00 93.31 83 LEU A C 1
ATOM 709 O O . LEU A 1 83 ? 2.711 -3.580 -16.375 1.00 93.31 83 LEU A O 1
ATOM 713 N N . ILE A 1 84 ? 3.543 -3.320 -14.301 1.00 91.56 84 ILE A N 1
ATOM 714 C CA . ILE A 1 84 ? 4.553 -4.394 -14.360 1.00 91.56 84 ILE A CA 1
ATOM 715 C C . ILE A 1 84 ? 4.347 -5.490 -13.315 1.00 91.56 84 ILE A C 1
ATOM 717 O O . ILE A 1 84 ? 4.995 -6.535 -13.367 1.00 91.56 84 ILE A O 1
ATOM 721 N N . GLY A 1 85 ? 3.442 -5.277 -12.361 1.00 89.38 85 GLY A N 1
ATOM 722 C CA . GLY A 1 85 ? 3.140 -6.277 -11.350 1.00 89.38 85 GLY A CA 1
ATOM 723 C C . GLY A 1 85 ? 1.888 -5.952 -10.553 1.00 89.38 85 GLY A C 1
ATOM 724 O O . GLY A 1 85 ? 1.574 -4.786 -10.305 1.00 89.38 85 GLY A O 1
ATOM 725 N N . LYS A 1 86 ? 1.176 -7.005 -10.157 1.00 92.56 86 LYS A N 1
ATOM 726 C CA . LYS A 1 86 ? 0.059 -6.969 -9.214 1.00 92.56 86 LYS A CA 1
ATOM 727 C C . LYS A 1 86 ? 0.379 -7.961 -8.112 1.00 92.56 86 LYS A C 1
ATOM 729 O O . LYS A 1 86 ? 0.766 -9.080 -8.432 1.00 92.56 86 LYS A O 1
ATOM 734 N N . TYR A 1 87 ? 0.202 -7.542 -6.871 1.00 87.81 87 TYR A N 1
ATOM 735 C CA . TYR A 1 87 ? 0.542 -8.353 -5.713 1.00 87.81 87 TYR A CA 1
ATOM 736 C C . TYR A 1 87 ? -0.497 -8.185 -4.624 1.00 87.81 87 TYR A C 1
ATOM 738 O O . TYR A 1 87 ? -1.104 -7.118 -4.494 1.00 87.81 87 TYR A O 1
ATOM 746 N N . GLN A 1 88 ? -0.672 -9.221 -3.822 1.00 85.75 88 GLN A N 1
ATOM 747 C CA . GLN A 1 88 ? -1.352 -9.093 -2.541 1.00 85.75 88 GLN A CA 1
ATOM 748 C C . GLN A 1 88 ? -0.333 -8.743 -1.461 1.00 85.75 88 GLN A C 1
ATOM 750 O O . GLN A 1 88 ? 0.812 -9.186 -1.505 1.00 85.75 88 GLN A O 1
ATOM 755 N N . THR A 1 89 ? -0.737 -7.961 -0.467 1.00 82.06 89 THR A N 1
ATOM 756 C CA . THR A 1 89 ? 0.173 -7.564 0.615 1.00 82.06 89 THR A CA 1
ATOM 757 C C . THR A 1 89 ? 0.799 -8.750 1.361 1.00 82.06 89 THR A C 1
ATOM 759 O O . THR A 1 89 ? 1.998 -8.680 1.623 1.00 82.06 89 THR A O 1
ATOM 762 N N . PRO A 1 90 ? 0.096 -9.876 1.617 1.00 78.31 90 PRO A N 1
ATOM 763 C CA . PRO A 1 90 ? 0.721 -11.083 2.166 1.00 78.31 90 PRO A CA 1
ATOM 764 C C . PRO A 1 90 ? 1.882 -11.649 1.331 1.00 78.31 90 PRO A C 1
ATOM 766 O O . PRO A 1 90 ? 2.805 -12.218 1.904 1.00 78.31 90 PRO A O 1
ATOM 769 N N . GLU A 1 91 ? 1.879 -11.470 0.006 1.00 73.19 91 GLU A N 1
ATOM 770 C CA . GLU A 1 91 ? 2.955 -11.939 -0.888 1.00 73.19 91 GLU A CA 1
ATOM 771 C C . GLU A 1 91 ? 4.230 -11.094 -0.764 1.00 73.19 91 GLU A C 1
ATOM 773 O O . GLU A 1 91 ? 5.314 -11.533 -1.140 1.00 73.19 91 GLU A O 1
ATOM 778 N N . LEU A 1 92 ? 4.095 -9.868 -0.257 1.00 69.62 92 LEU A N 1
ATOM 779 C CA . LEU A 1 92 ? 5.161 -8.872 -0.164 1.00 69.62 92 LEU A CA 1
ATOM 780 C C . LEU A 1 92 ? 5.480 -8.502 1.283 1.00 69.62 92 LEU A C 1
ATOM 782 O O . LEU A 1 92 ? 6.211 -7.555 1.539 1.00 69.62 92 LEU A O 1
ATOM 786 N N . ILE A 1 93 ? 4.939 -9.240 2.247 1.00 62.53 93 ILE A N 1
ATOM 787 C CA . ILE A 1 93 ? 4.954 -8.827 3.647 1.00 62.53 93 ILE A CA 1
ATOM 788 C C . ILE A 1 93 ? 6.330 -8.941 4.311 1.00 62.53 93 ILE A C 1
ATOM 790 O O . ILE A 1 93 ? 6.580 -8.349 5.356 1.00 62.53 93 ILE A O 1
ATOM 794 N N . GLU A 1 94 ? 7.238 -9.695 3.691 1.00 61.03 94 GLU A N 1
ATOM 795 C CA . GLU A 1 94 ? 8.645 -9.770 4.089 1.00 61.03 94 GLU A CA 1
ATOM 796 C C . GLU A 1 94 ? 9.458 -8.560 3.595 1.00 61.03 94 GLU A C 1
ATOM 798 O O . GLU A 1 94 ? 10.602 -8.364 4.010 1.00 61.03 94 GLU A O 1
ATOM 803 N N . ILE A 1 95 ? 8.876 -7.732 2.721 1.00 63.34 95 ILE A N 1
ATOM 804 C CA . ILE A 1 95 ? 9.542 -6.591 2.102 1.00 63.34 95 ILE A CA 1
ATOM 805 C C . ILE A 1 95 ? 9.336 -5.364 2.986 1.00 63.34 95 ILE A C 1
ATOM 807 O O . ILE A 1 95 ? 8.270 -4.752 3.031 1.00 63.34 95 ILE A O 1
ATOM 811 N N . GLU A 1 96 ? 10.395 -4.993 3.702 1.00 59.94 96 GLU A N 1
ATOM 812 C CA . GLU A 1 96 ? 10.388 -3.806 4.557 1.00 59.94 96 GLU A CA 1
ATOM 813 C C . GLU A 1 96 ? 10.401 -2.489 3.767 1.00 59.94 96 GLU A C 1
ATOM 815 O O . GLU A 1 96 ? 9.900 -1.492 4.280 1.00 59.94 96 GLU A O 1
ATOM 820 N N . ASP A 1 97 ? 10.953 -2.498 2.551 1.00 66.56 97 ASP A N 1
ATOM 821 C CA . ASP A 1 97 ? 11.039 -1.375 1.614 1.00 66.56 97 ASP A CA 1
ATOM 822 C C . ASP A 1 97 ? 10.828 -1.919 0.188 1.00 66.56 97 ASP A C 1
ATOM 824 O O . ASP A 1 97 ? 11.564 -2.821 -0.231 1.00 66.56 97 ASP A O 1
ATOM 828 N N . PRO A 1 98 ? 9.828 -1.430 -0.567 1.00 68.88 98 PRO A N 1
ATOM 829 C CA . PRO A 1 98 ? 9.571 -1.907 -1.918 1.00 68.88 98 PRO A CA 1
ATOM 830 C C . PRO A 1 98 ? 10.707 -1.567 -2.891 1.00 68.88 98 PRO A C 1
ATOM 832 O O . PRO A 1 98 ? 10.830 -2.251 -3.903 1.00 68.88 98 PRO A O 1
ATOM 835 N N . VAL A 1 99 ? 11.547 -0.560 -2.615 1.00 69.94 99 VAL A N 1
ATOM 836 C CA . VAL A 1 99 ? 12.590 -0.098 -3.542 1.00 69.94 99 VAL A CA 1
ATOM 837 C C . VAL A 1 99 ? 13.633 -1.182 -3.826 1.00 69.94 99 VAL A C 1
ATOM 839 O O . VAL A 1 99 ? 13.746 -1.550 -4.995 1.00 69.94 99 VAL A O 1
ATOM 842 N N . PRO A 1 100 ? 14.342 -1.770 -2.837 1.00 71.69 100 PRO A N 1
ATOM 843 C CA . PRO A 1 100 ? 15.280 -2.863 -3.100 1.00 71.69 100 PRO A CA 1
ATOM 844 C C . PRO A 1 100 ? 14.657 -4.037 -3.861 1.00 71.69 100 PRO A C 1
ATOM 846 O O . PRO A 1 100 ? 15.265 -4.543 -4.800 1.00 71.69 100 PRO A O 1
ATOM 849 N N . TYR A 1 101 ? 13.427 -4.428 -3.505 1.00 76.12 101 TYR A N 1
ATOM 850 C CA . TYR A 1 101 ? 12.721 -5.523 -4.173 1.00 76.12 101 TYR A CA 1
ATOM 851 C C . TYR A 1 101 ? 12.427 -5.214 -5.646 1.00 76.12 101 TYR A C 1
ATOM 853 O O . TYR A 1 101 ? 12.647 -6.055 -6.517 1.00 76.12 101 TYR A O 1
ATOM 861 N N . ILE A 1 102 ? 11.938 -4.004 -5.942 1.00 77.44 102 ILE A N 1
ATOM 862 C CA . ILE A 1 102 ? 11.690 -3.568 -7.319 1.00 77.44 102 ILE A CA 1
ATOM 863 C C . ILE A 1 102 ? 13.005 -3.533 -8.101 1.00 77.44 102 ILE A C 1
ATOM 865 O O . ILE A 1 102 ? 13.039 -4.030 -9.224 1.00 77.44 102 ILE A O 1
ATOM 869 N N . THR A 1 103 ? 14.072 -2.975 -7.523 1.00 79.81 103 THR A N 1
ATOM 870 C CA . THR A 1 103 ? 15.378 -2.856 -8.183 1.00 79.81 103 THR A CA 1
ATOM 871 C C . THR A 1 103 ? 15.970 -4.221 -8.515 1.00 79.81 103 THR A C 1
ATOM 873 O O . THR A 1 103 ? 16.456 -4.425 -9.624 1.00 79.81 103 THR A O 1
ATOM 876 N N . GLU A 1 104 ? 15.900 -5.177 -7.586 1.00 83.81 104 GLU A N 1
ATOM 877 C CA . GLU A 1 104 ? 16.385 -6.542 -7.804 1.00 83.81 104 GLU A CA 1
ATOM 878 C C . GLU A 1 104 ? 15.565 -7.271 -8.877 1.00 83.81 104 GLU A C 1
ATOM 880 O O . GLU A 1 104 ? 16.120 -7.950 -9.739 1.00 83.81 104 GLU A O 1
ATOM 885 N N . LYS A 1 105 ? 14.238 -7.101 -8.863 1.00 83.69 105 LYS A N 1
ATOM 886 C CA . LYS A 1 105 ? 13.327 -7.828 -9.754 1.00 83.69 105 LYS A CA 1
ATOM 887 C C . LYS A 1 105 ? 13.213 -7.233 -11.158 1.00 83.69 105 LYS A C 1
ATOM 889 O O . LYS A 1 105 ? 13.017 -7.976 -12.118 1.00 83.69 105 LYS A O 1
ATOM 894 N N . TYR A 1 106 ? 13.280 -5.910 -11.279 1.00 84.31 106 TYR A N 1
ATOM 895 C CA . TYR A 1 106 ? 12.976 -5.174 -12.511 1.00 84.31 106 TYR A CA 1
ATOM 896 C C . TYR A 1 106 ? 14.120 -4.270 -12.997 1.00 84.31 106 TYR A C 1
ATOM 898 O O . TYR A 1 106 ? 14.012 -3.703 -14.085 1.00 84.31 106 TYR A O 1
ATOM 906 N N . GLY A 1 107 ? 15.215 -4.151 -12.242 1.00 84.38 107 GLY A N 1
ATOM 907 C CA . GLY A 1 107 ? 16.352 -3.291 -12.569 1.00 84.38 107 GLY A CA 1
ATOM 908 C C . GLY A 1 107 ? 16.152 -1.821 -12.177 1.00 84.38 107 GLY A C 1
ATOM 909 O O . GLY A 1 107 ? 15.238 -1.462 -11.437 1.00 84.38 107 GLY A O 1
ATOM 910 N N . GLY A 1 108 ? 17.040 -0.954 -12.672 1.00 83.31 108 GLY A N 1
ATOM 911 C CA . GLY A 1 108 ? 16.982 0.491 -12.423 1.00 83.31 108 GLY A CA 1
ATOM 912 C C . GLY A 1 108 ? 15.846 1.184 -13.183 1.00 83.31 108 GLY A C 1
ATOM 913 O O . GLY A 1 108 ? 15.428 0.734 -14.251 1.00 83.31 108 GLY A O 1
ATOM 914 N N . GLY A 1 109 ? 15.351 2.309 -12.659 1.00 85.50 109 GLY A N 1
ATOM 915 C CA . GLY A 1 109 ? 14.245 3.028 -13.292 1.00 85.50 109 GLY A CA 1
ATOM 916 C C . GLY A 1 109 ? 13.456 3.941 -12.362 1.00 85.50 109 GLY A C 1
ATOM 917 O O . GLY A 1 109 ? 13.754 4.101 -11.181 1.00 85.50 109 GLY A O 1
ATOM 918 N N . LYS A 1 110 ? 12.416 4.569 -12.919 1.00 87.81 110 LYS A N 1
ATOM 919 C CA . LYS A 1 110 ? 11.419 5.315 -12.145 1.00 87.81 110 LYS A CA 1
ATOM 920 C C . LYS A 1 110 ? 10.173 4.457 -12.008 1.00 87.81 110 LYS A C 1
ATOM 922 O O . LYS A 1 110 ? 9.580 4.073 -13.015 1.00 87.81 110 LYS A O 1
ATOM 927 N N . PHE A 1 111 ? 9.771 4.193 -10.777 1.00 87.56 111 PHE A N 1
ATOM 928 C CA . PHE A 1 111 ? 8.674 3.294 -10.459 1.00 87.56 111 PHE A CA 1
ATOM 929 C C . PHE A 1 111 ? 7.587 4.008 -9.669 1.00 87.56 111 PHE A C 1
ATOM 931 O O . PHE A 1 111 ? 7.826 5.041 -9.046 1.00 87.56 111 PHE A O 1
ATOM 938 N N . LYS A 1 112 ? 6.386 3.440 -9.693 1.00 88.81 112 LYS A N 1
ATOM 939 C CA . LYS A 1 112 ? 5.249 3.876 -8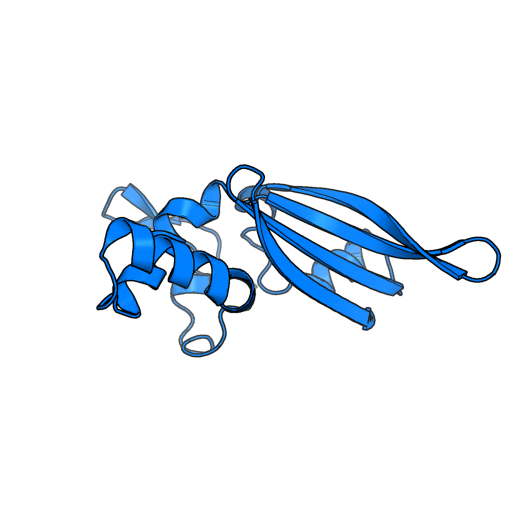.889 1.00 88.81 112 LYS A CA 1
ATOM 940 C C . LYS A 1 112 ? 4.557 2.666 -8.290 1.00 88.81 112 LYS A C 1
ATOM 942 O O . LYS A 1 112 ? 4.295 1.698 -9.000 1.00 88.81 112 LYS A O 1
ATOM 947 N N . VAL A 1 113 ? 4.233 2.737 -7.007 1.00 87.50 113 VAL A N 1
ATOM 948 C CA . VAL A 1 113 ? 3.386 1.761 -6.321 1.00 87.50 113 VAL A CA 1
ATOM 949 C C . VAL A 1 113 ? 2.079 2.423 -5.958 1.00 87.50 113 VAL A C 1
ATOM 951 O O . VAL A 1 113 ? 2.054 3.547 -5.461 1.00 87.50 113 VAL A O 1
ATOM 954 N N . ASN A 1 114 ? 0.988 1.711 -6.208 1.00 92.06 114 ASN A N 1
ATOM 955 C CA . ASN A 1 114 ? -0.334 2.070 -5.725 1.00 92.06 114 ASN A CA 1
ATOM 956 C C . ASN A 1 114 ? -0.837 0.980 -4.790 1.00 92.06 114 ASN A C 1
ATOM 958 O O . ASN A 1 114 ? -0.770 -0.200 -5.139 1.00 92.06 114 ASN A O 1
ATOM 962 N N . ILE A 1 115 ? -1.405 1.391 -3.664 1.00 91.69 115 ILE A N 1
ATOM 963 C CA . ILE A 1 115 ? -2.061 0.515 -2.699 1.00 91.69 115 ILE A CA 1
ATOM 964 C C . ILE A 1 115 ? -3.568 0.641 -2.886 1.00 91.69 115 ILE A C 1
ATOM 966 O O . ILE A 1 115 ? -4.098 1.749 -3.015 1.00 91.69 115 ILE A O 1
ATOM 970 N N . TYR A 1 116 ? -4.256 -0.494 -2.875 1.00 94.25 116 TYR A N 1
ATOM 971 C CA . TYR A 1 116 ? -5.708 -0.555 -2.897 1.00 94.25 116 TYR A CA 1
ATOM 972 C C . TYR A 1 116 ? -6.238 -1.447 -1.779 1.00 94.25 116 TYR A C 1
ATOM 974 O O . TYR A 1 116 ? -5.660 -2.488 -1.472 1.00 94.25 116 TYR A O 1
ATOM 982 N N . HIS A 1 117 ? -7.393 -1.077 -1.241 1.00 93.88 117 HIS A N 1
ATOM 983 C CA . HIS A 1 117 ? -8.195 -1.872 -0.319 1.00 93.88 117 HIS A CA 1
ATOM 984 C C . HIS A 1 117 ? -9.601 -2.000 -0.905 1.00 93.88 117 HIS A C 1
ATOM 986 O O . HIS A 1 117 ? -10.250 -0.982 -1.141 1.00 93.88 117 HIS A O 1
ATOM 992 N N . GLU A 1 118 ? -10.059 -3.226 -1.181 1.00 90.81 118 GLU A N 1
ATOM 993 C CA . GLU A 1 118 ? -11.407 -3.488 -1.730 1.00 90.81 118 GLU A CA 1
ATOM 994 C C . GLU A 1 118 ? -11.730 -2.642 -2.982 1.00 90.81 118 GLU A C 1
ATOM 996 O O . GLU A 1 118 ? -12.806 -2.071 -3.134 1.00 90.81 118 GLU A O 1
ATOM 1001 N N . GLY A 1 119 ? -10.748 -2.488 -3.876 1.00 90.00 119 GLY A N 1
ATOM 1002 C CA . GLY A 1 119 ? -10.877 -1.679 -5.096 1.00 90.00 119 GLY A CA 1
ATOM 1003 C C . GLY A 1 119 ? -10.758 -0.164 -4.888 1.00 90.00 119 GLY A C 1
ATOM 1004 O O . GLY A 1 119 ? -10.615 0.570 -5.865 1.00 90.00 119 GLY A O 1
ATOM 1005 N N . THR A 1 120 ? -10.728 0.312 -3.643 1.00 92.31 120 THR A N 1
ATOM 1006 C CA . THR A 1 120 ? -10.497 1.722 -3.320 1.00 92.31 120 THR A CA 1
ATOM 1007 C C . THR A 1 120 ? -9.007 2.027 -3.303 1.00 92.31 120 THR A C 1
ATOM 1009 O O . THR A 1 120 ? -8.236 1.295 -2.692 1.00 92.31 120 THR A O 1
ATOM 1012 N N . PHE A 1 121 ? -8.596 3.109 -3.961 1.00 93.62 121 PHE A N 1
ATOM 1013 C CA . PHE A 1 121 ? -7.225 3.607 -3.885 1.00 93.62 121 PHE A CA 1
ATOM 1014 C C . PHE A 1 121 ? -6.935 4.159 -2.485 1.00 93.62 121 PHE A C 1
ATOM 1016 O O . PHE A 1 121 ? -7.692 4.990 -1.983 1.00 93.62 121 PHE A O 1
ATOM 1023 N N . CYS A 1 122 ? -5.846 3.698 -1.873 1.00 92.25 122 CYS A N 1
ATOM 1024 C CA . CYS A 1 122 ? -5.481 4.057 -0.503 1.00 92.25 122 CYS A CA 1
ATOM 1025 C C . CYS A 1 122 ? -4.264 4.971 -0.425 1.00 92.25 122 CYS A C 1
ATOM 1027 O O . CYS A 1 122 ? -4.204 5.785 0.486 1.00 92.25 122 CYS A O 1
ATOM 1029 N N . GLY A 1 123 ? -3.315 4.825 -1.352 1.00 88.50 123 GLY A N 1
ATOM 1030 C CA . GLY A 1 123 ? -2.035 5.519 -1.290 1.00 88.50 123 GLY A CA 1
ATOM 1031 C C . GLY A 1 123 ? -1.149 5.229 -2.489 1.00 88.50 123 GLY A C 1
ATOM 1032 O O . GLY A 1 123 ? -1.319 4.219 -3.181 1.00 88.50 123 GLY A O 1
ATOM 1033 N N . THR A 1 124 ? -0.196 6.121 -2.746 1.00 88.44 124 THR A N 1
ATOM 1034 C CA . THR A 1 124 ? 0.814 5.933 -3.786 1.00 88.44 124 THR A CA 1
ATOM 1035 C C . THR A 1 124 ? 2.152 6.492 -3.367 1.00 88.44 124 THR A C 1
ATOM 1037 O O . THR A 1 124 ? 2.224 7.515 -2.692 1.00 88.44 124 THR A O 1
ATOM 1040 N N . GLU A 1 125 ? 3.204 5.856 -3.850 1.00 84.62 125 GLU A N 1
ATOM 1041 C CA . GLU A 1 125 ? 4.561 6.344 -3.715 1.00 84.62 125 GLU A CA 1
ATOM 1042 C C . GLU A 1 125 ? 5.305 6.135 -5.031 1.00 84.62 125 GLU A C 1
ATOM 1044 O O . GLU A 1 125 ? 5.062 5.171 -5.764 1.00 84.62 125 GLU A O 1
ATOM 1049 N N . ASN A 1 126 ? 6.176 7.087 -5.356 1.00 83.31 126 ASN A N 1
ATOM 1050 C CA . ASN A 1 126 ? 7.032 7.021 -6.529 1.00 83.31 126 ASN A CA 1
ATOM 1051 C C . ASN A 1 126 ? 8.474 6.855 -6.069 1.00 83.31 126 ASN A C 1
ATOM 1053 O O . ASN A 1 126 ? 8.917 7.538 -5.149 1.00 83.31 126 ASN A O 1
ATOM 1057 N N . TYR A 1 127 ? 9.216 6.020 -6.777 1.00 78.50 127 TYR A N 1
ATOM 1058 C CA . TYR A 1 127 ? 10.585 5.671 -6.438 1.00 78.50 127 TYR A CA 1
ATOM 1059 C C . TYR A 1 127 ? 11.492 5.881 -7.639 1.00 78.50 127 TYR A C 1
ATOM 1061 O O . TYR A 1 127 ? 11.067 5.769 -8.793 1.00 78.50 127 TYR A O 1
ATOM 1069 N N . LYS A 1 128 ? 12.765 6.144 -7.361 1.00 75.44 128 LYS A N 1
ATOM 1070 C CA . LYS A 1 128 ? 13.835 6.075 -8.349 1.00 75.44 128 LYS A CA 1
ATOM 1071 C C . LYS A 1 128 ? 14.871 5.082 -7.831 1.00 75.44 128 LYS A C 1
ATOM 1073 O O . LYS A 1 128 ? 15.443 5.326 -6.773 1.00 75.44 128 LYS A O 1
ATOM 1078 N N . ALA A 1 129 ? 15.046 3.993 -8.569 1.00 66.62 129 ALA A N 1
ATOM 1079 C CA . ALA A 1 129 ? 16.092 2.998 -8.369 1.00 66.62 129 ALA A CA 1
ATOM 1080 C C . ALA A 1 129 ? 17.341 3.367 -9.172 1.00 66.62 129 ALA A C 1
ATOM 1082 O O . ALA A 1 129 ? 17.171 3.844 -10.324 1.00 66.62 129 ALA A O 1
#

Foldseek 3Di:
DADDFDQDPVRATDGVVVVDPVCPPDQPVCVQQVVVLQVVQCVPVNPPGDPVSSVVVCSVQQQQKKKWKWFWDDDPPDIDTDTDDIGGNVVCSSPSDVVVVCCVVPNFGKMKMWMDTPNHTRGMDIDGD

Organism: NCBI:txid408172